Protein AF-A0A0J8UGW9-F1 (afdb_monomer)

Solvent-accessible surface area (backbone atoms only — not comparable to full-atom values): 5251 Å² total; per-residue (Å²): 135,85,74,72,82,63,75,34,42,33,82,87,66,50,74,66,52,80,70,39,51,32,29,36,31,60,36,85,86,55,100,54,85,58,55,89,61,74,48,56,32,33,28,34,60,47,59,94,32,68,86,39,71,68,53,32,49,52,36,50,76,71,63,44,65,67,77,29,55,22,35,42,37,65,95,79,40,77,42,82,42,59,87,31,47,28,42,84,100

Foldseek 3Di:
DDQDALFFAAPVGHTADFFFWKWWWFDPPDPDDTDPDIQIATWHFPCPQVPDVVSVVVCVVVSHNRRQIWGDSDPVGIGRRRPTHMHHD

Mean predicted aligned error: 6.36 Å

Structure (mmCIF, N/CA/C/O backbone):
data_AF-A0A0J8UGW9-F1
#
_entry.id   AF-A0A0J8UGW9-F1
#
loop_
_atom_site.group_PDB
_atom_site.id
_atom_site.type_symbol
_atom_site.label_atom_id
_atom_site.label_alt_id
_atom_site.label_comp_id
_atom_site.label_asym_id
_atom_site.label_entity_id
_atom_site.label_seq_id
_atom_site.pdbx_PDB_ins_code
_atom_site.Cartn_x
_atom_site.Cartn_y
_atom_site.Cartn_z
_atom_site.occupancy
_atom_site.B_iso_or_equiv
_atom_site.auth_seq_id
_atom_site.auth_comp_id
_atom_site.auth_asym_id
_atom_site.auth_atom_id
_atom_site.pdbx_PDB_model_num
ATOM 1 N N . MET A 1 1 ? -23.890 5.461 -5.194 1.00 52.19 1 MET A N 1
ATOM 2 C CA . MET A 1 1 ? -22.730 4.736 -5.740 1.00 52.19 1 MET A CA 1
ATOM 3 C C . MET A 1 1 ? -21.988 4.183 -4.539 1.00 52.19 1 MET A C 1
ATOM 5 O O . MET A 1 1 ? -21.597 4.969 -3.689 1.00 52.19 1 MET A O 1
ATOM 9 N N . THR A 1 2 ? -21.959 2.866 -4.368 1.00 56.44 2 THR A N 1
ATOM 10 C CA . THR A 1 2 ? -21.280 2.237 -3.226 1.00 56.44 2 THR A CA 1
ATOM 11 C C . THR A 1 2 ? -19.803 2.133 -3.581 1.00 56.44 2 THR A C 1
ATOM 13 O O . THR A 1 2 ? -19.476 1.505 -4.585 1.00 56.44 2 THR A O 1
ATOM 16 N N . ILE A 1 3 ? -18.926 2.789 -2.819 1.00 62.34 3 ILE A N 1
ATOM 17 C CA . ILE A 1 3 ? -17.482 2.580 -2.955 1.00 62.34 3 ILE A CA 1
ATOM 18 C C . ILE A 1 3 ? -17.182 1.214 -2.346 1.00 62.34 3 ILE A C 1
ATOM 20 O O . ILE A 1 3 ? -17.504 0.973 -1.183 1.00 62.34 3 ILE A O 1
ATOM 24 N N . HIS A 1 4 ? -16.616 0.316 -3.145 1.00 64.50 4 HIS A N 1
ATOM 25 C CA . HIS A 1 4 ? -16.059 -0.925 -2.628 1.00 64.50 4 HIS A CA 1
ATOM 26 C C . HIS A 1 4 ? -14.625 -0.649 -2.178 1.00 64.50 4 HIS A C 1
ATOM 28 O O . HIS A 1 4 ? -13.877 -0.070 -2.972 1.00 64.50 4 HIS A O 1
ATOM 34 N N . PRO A 1 5 ? -14.245 -1.039 -0.949 1.00 68.81 5 PRO A N 1
ATOM 35 C CA . PRO A 1 5 ? -12.880 -0.867 -0.488 1.00 68.81 5 PRO A CA 1
ATOM 36 C C . PRO A 1 5 ? -11.931 -1.631 -1.415 1.00 68.81 5 PRO A C 1
ATOM 38 O O . PRO A 1 5 ? -12.161 -2.800 -1.745 1.00 68.81 5 PRO A O 1
ATOM 41 N N . ARG A 1 6 ? -10.885 -0.953 -1.873 1.00 79.69 6 ARG A N 1
ATOM 42 C CA . ARG A 1 6 ? -9.829 -1.512 -2.709 1.00 79.69 6 ARG A CA 1
ATOM 43 C C . ARG A 1 6 ? -8.801 -2.157 -1.792 1.00 79.69 6 ARG A C 1
ATOM 45 O O . ARG A 1 6 ? -7.869 -1.515 -1.320 1.00 79.69 6 ARG A O 1
ATOM 52 N N . ILE A 1 7 ? -9.000 -3.443 -1.531 1.00 84.19 7 ILE A N 1
ATOM 53 C CA . ILE A 1 7 ? -8.142 -4.214 -0.633 1.00 84.19 7 ILE A CA 1
ATOM 54 C C . ILE A 1 7 ? -6.927 -4.722 -1.414 1.00 84.19 7 ILE A C 1
ATOM 56 O O . ILE A 1 7 ? -7.066 -5.419 -2.423 1.00 84.19 7 ILE A O 1
ATOM 60 N N . ALA A 1 8 ? -5.732 -4.354 -0.955 1.00 88.94 8 ALA A N 1
ATOM 61 C CA . ALA A 1 8 ? -4.490 -4.944 -1.430 1.00 88.94 8 ALA A CA 1
ATOM 62 C C . ALA A 1 8 ? -4.270 -6.298 -0.748 1.00 88.94 8 ALA A C 1
ATOM 64 O O . ALA A 1 8 ? -4.519 -6.449 0.448 1.00 88.94 8 ALA A O 1
ATOM 65 N N . THR A 1 9 ? -3.799 -7.276 -1.515 1.00 93.88 9 THR A N 1
ATOM 66 C CA . THR A 1 9 ? -3.524 -8.629 -1.024 1.00 93.88 9 THR A CA 1
ATOM 67 C C . THR A 1 9 ? -2.092 -9.022 -1.338 1.00 93.88 9 THR A C 1
ATOM 69 O O . THR A 1 9 ? -1.523 -8.615 -2.355 1.00 93.88 9 THR A O 1
ATOM 72 N N . TYR A 1 10 ? -1.515 -9.813 -0.445 1.00 94.06 10 TYR A N 1
ATOM 73 C CA . TYR A 1 10 ? -0.275 -10.529 -0.683 1.00 94.06 10 TYR A CA 1
ATOM 74 C C . TYR A 1 10 ? -0.463 -11.599 -1.765 1.00 94.06 10 TYR A C 1
ATOM 76 O O . TYR A 1 10 ? -1.580 -12.003 -2.092 1.00 94.06 10 TYR A O 1
ATOM 84 N N . THR A 1 11 ? 0.642 -12.109 -2.310 1.00 92.00 11 THR A N 1
ATOM 85 C CA . THR A 1 11 ? 0.620 -13.197 -3.304 1.00 92.00 11 THR A CA 1
ATOM 86 C C . THR A 1 11 ? 0.024 -14.511 -2.791 1.00 92.00 11 THR A C 1
ATOM 88 O O . THR A 1 11 ? -0.375 -15.342 -3.607 1.00 92.00 11 THR A O 1
ATOM 91 N N . ASP A 1 12 ? -0.065 -14.704 -1.475 1.00 90.88 12 ASP A N 1
ATOM 92 C CA . ASP A 1 12 ? -0.744 -15.840 -0.837 1.00 90.88 12 ASP A CA 1
ATOM 93 C C . ASP A 1 12 ? -2.248 -15.604 -0.593 1.00 90.88 12 ASP A C 1
ATOM 95 O O . ASP A 1 12 ? -2.958 -16.536 -0.216 1.00 90.88 12 ASP A O 1
ATOM 99 N N . GLY A 1 13 ? -2.746 -14.397 -0.883 1.00 89.75 13 GLY A N 1
ATOM 100 C CA . GLY A 1 13 ? -4.147 -14.008 -0.748 1.00 89.75 13 GLY A CA 1
ATOM 101 C C . GLY A 1 13 ? -4.504 -13.345 0.582 1.00 89.75 13 GLY A C 1
ATOM 102 O O . GLY A 1 13 ? -5.640 -12.891 0.716 1.00 89.75 13 GLY A O 1
ATOM 103 N N . ASP A 1 14 ? -3.569 -13.247 1.533 1.00 94.44 14 ASP A N 1
ATOM 104 C CA . ASP A 1 14 ? -3.806 -12.523 2.783 1.00 94.44 14 ASP A CA 1
ATOM 105 C C . ASP A 1 14 ? -3.957 -11.017 2.519 1.00 94.44 14 ASP A C 1
ATOM 107 O O . ASP A 1 14 ? -3.317 -10.451 1.630 1.00 94.44 14 ASP A O 1
ATOM 111 N N . GLU A 1 15 ? -4.794 -10.345 3.308 1.00 93.94 15 GLU A N 1
ATOM 112 C CA . GLU A 1 15 ? -4.954 -8.892 3.224 1.00 93.94 15 GLU A CA 1
ATOM 113 C C . GLU A 1 15 ? -3.704 -8.179 3.753 1.00 93.94 15 GLU A C 1
ATOM 115 O O . GLU A 1 15 ? -3.168 -8.523 4.809 1.00 93.94 15 GLU A O 1
ATOM 120 N N . VAL A 1 16 ? -3.251 -7.157 3.024 1.00 93.81 16 VAL A N 1
ATOM 121 C CA . VAL A 1 16 ? -2.221 -6.233 3.511 1.00 93.81 16 VAL A CA 1
ATOM 122 C C . VAL A 1 16 ? -2.849 -5.334 4.568 1.00 93.81 16 VAL A C 1
ATOM 124 O O . VAL A 1 16 ? -3.915 -4.759 4.333 1.00 93.81 16 VAL A O 1
ATOM 127 N N . ILE A 1 17 ? -2.180 -5.167 5.709 1.00 93.75 17 ILE A N 1
ATOM 128 C CA . ILE A 1 17 ? -2.644 -4.277 6.777 1.00 93.75 17 ILE A CA 1
ATOM 129 C C . ILE A 1 17 ? -1.728 -3.061 6.935 1.00 93.75 17 ILE A C 1
ATOM 131 O O . ILE A 1 17 ? -0.551 -3.070 6.579 1.00 93.75 17 ILE A O 1
ATOM 135 N N . GLU A 1 18 ? -2.289 -1.974 7.466 1.00 93.69 18 GLU A N 1
ATOM 136 C CA . GLU A 1 18 ? -1.533 -0.757 7.761 1.00 93.69 18 GLU A CA 1
ATOM 137 C C . GLU A 1 18 ? -0.376 -1.057 8.731 1.00 93.69 18 GLU A C 1
ATOM 139 O O . GLU A 1 18 ? -0.576 -1.660 9.785 1.00 93.69 18 GLU A O 1
ATOM 144 N N . GLY A 1 19 ? 0.828 -0.604 8.383 1.00 94.19 19 GLY A N 1
ATOM 145 C CA . GLY A 1 19 ? 2.058 -0.826 9.141 1.00 94.19 19 GLY A CA 1
ATOM 146 C C . GLY A 1 19 ? 2.894 -2.021 8.676 1.00 94.19 19 GLY A C 1
ATOM 147 O O . GLY A 1 19 ? 4.040 -2.147 9.114 1.00 94.19 19 GLY A O 1
ATOM 148 N N . ASP A 1 20 ? 2.379 -2.861 7.775 1.00 96.44 20 ASP A N 1
ATOM 149 C CA . ASP A 1 20 ? 3.146 -3.976 7.223 1.00 96.44 20 ASP A CA 1
ATOM 150 C C . ASP A 1 20 ? 4.358 -3.491 6.426 1.00 96.44 20 ASP A C 1
ATOM 152 O O . ASP A 1 20 ? 4.273 -2.551 5.632 1.00 96.44 20 ASP A O 1
ATOM 156 N N . ARG A 1 21 ? 5.492 -4.179 6.592 1.00 96.69 21 ARG A N 1
ATOM 157 C CA . ARG A 1 21 ? 6.624 -4.040 5.674 1.00 96.69 21 ARG A CA 1
ATOM 158 C C . ARG A 1 21 ? 6.399 -4.930 4.469 1.00 96.69 21 ARG A C 1
ATOM 160 O O . ARG A 1 21 ? 6.306 -6.152 4.599 1.00 96.69 21 ARG A O 1
ATOM 167 N N . ILE A 1 22 ? 6.339 -4.308 3.303 1.00 95.94 22 ILE A N 1
ATOM 168 C CA . ILE A 1 22 ? 6.043 -5.000 2.058 1.00 95.94 22 ILE A CA 1
ATOM 169 C C . ILE A 1 22 ? 7.059 -4.619 0.992 1.00 95.94 22 ILE A C 1
ATOM 171 O O . ILE A 1 22 ? 7.629 -3.524 0.997 1.00 95.94 22 ILE A O 1
ATOM 175 N N . ARG A 1 23 ? 7.23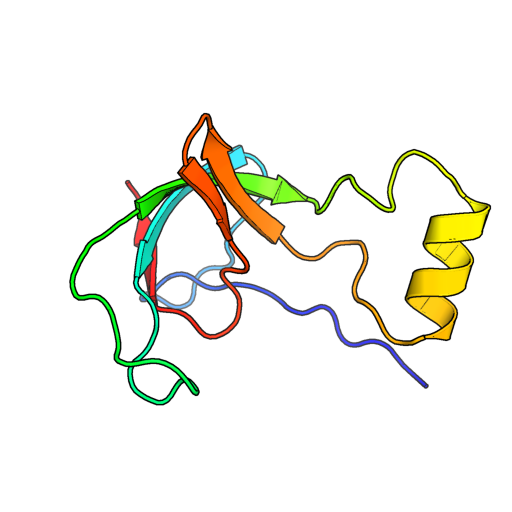1 -5.523 0.036 1.00 93.88 23 ARG A N 1
ATOM 176 C CA . ARG A 1 23 ? 7.829 -5.222 -1.255 1.00 93.88 23 ARG A CA 1
ATOM 177 C C . ARG A 1 23 ? 6.761 -5.332 -2.325 1.00 93.88 23 ARG A C 1
ATOM 179 O O . ARG A 1 23 ? 5.968 -6.273 -2.327 1.00 93.88 23 ARG A O 1
ATOM 186 N N . TYR A 1 24 ? 6.736 -4.367 -3.230 1.00 90.94 24 TYR A N 1
ATOM 187 C CA . TYR A 1 24 ? 5.799 -4.341 -4.342 1.00 90.94 24 TYR A CA 1
ATOM 188 C C . TYR A 1 24 ? 6.544 -4.368 -5.675 1.00 90.94 24 TYR A C 1
ATOM 190 O O . TYR A 1 24 ? 7.648 -3.835 -5.813 1.00 90.94 24 TYR A O 1
ATOM 198 N N . ARG A 1 25 ? 5.904 -4.984 -6.666 1.00 89.31 25 ARG A N 1
ATOM 199 C CA . ARG A 1 25 ? 6.297 -4.932 -8.070 1.00 89.31 25 ARG A CA 1
ATOM 200 C C . ARG A 1 25 ? 5.062 -4.715 -8.928 1.00 89.31 25 ARG A C 1
ATOM 202 O O . ARG A 1 25 ? 4.031 -5.363 -8.730 1.00 89.31 25 ARG A O 1
ATOM 209 N N . GLN A 1 26 ? 5.179 -3.842 -9.923 1.00 85.69 26 GLN A N 1
ATOM 210 C CA . GLN A 1 26 ? 4.097 -3.580 -10.864 1.00 85.69 26 GLN A CA 1
ATOM 211 C C . GLN A 1 26 ? 3.671 -4.877 -11.569 1.00 85.69 26 GLN A C 1
ATOM 213 O O . GLN A 1 26 ? 4.501 -5.615 -12.106 1.00 85.69 26 GLN A O 1
ATOM 218 N N . ALA A 1 27 ? 2.369 -5.170 -11.561 1.00 78.81 27 ALA A N 1
ATOM 219 C CA . ALA A 1 27 ? 1.853 -6.342 -12.258 1.00 78.81 27 ALA A CA 1
ATOM 220 C C . ALA A 1 27 ? 2.025 -6.194 -13.785 1.00 78.81 27 ALA A C 1
ATOM 222 O O . ALA A 1 27 ? 1.828 -5.099 -14.329 1.00 78.81 27 ALA A O 1
ATOM 223 N N . PRO A 1 28 ? 2.352 -7.284 -14.503 1.00 66.38 28 PRO A N 1
ATOM 224 C CA . PRO A 1 28 ? 2.340 -7.278 -15.960 1.00 66.38 28 PRO A CA 1
ATOM 225 C C . PRO A 1 28 ? 0.920 -6.984 -16.472 1.00 66.38 28 PRO A C 1
ATOM 227 O O . PRO A 1 28 ? -0.038 -7.627 -16.051 1.00 66.38 28 PRO A O 1
ATOM 230 N N . GLY A 1 29 ? 0.787 -6.004 -17.375 1.00 63.06 29 GLY A N 1
ATOM 231 C CA . GLY A 1 29 ? -0.503 -5.579 -17.946 1.00 63.06 29 GLY A CA 1
ATOM 232 C C . GLY A 1 29 ? -0.928 -4.137 -17.633 1.00 63.06 29 GLY A C 1
ATOM 233 O O . GLY A 1 29 ? -2.002 -3.720 -18.061 1.00 63.06 29 GLY A O 1
ATOM 234 N N . GLY A 1 30 ? -0.105 -3.362 -16.918 1.00 60.59 30 GLY A N 1
ATOM 235 C CA . GLY A 1 30 ? -0.301 -1.917 -16.760 1.00 60.59 30 GLY A CA 1
ATOM 236 C C . GLY A 1 30 ? -0.035 -1.113 -18.045 1.00 60.59 30 GLY A C 1
ATOM 237 O O . GLY A 1 30 ? 0.561 -1.607 -18.997 1.00 60.59 30 GLY A O 1
ATOM 238 N N . LEU A 1 31 ? -0.442 0.164 -18.055 1.00 59.22 31 LEU A N 1
ATOM 239 C CA . LEU A 1 31 ? -0.181 1.115 -19.156 1.00 59.22 31 LEU A CA 1
ATOM 240 C C . LEU A 1 31 ? 1.312 1.459 -19.339 1.00 59.22 31 LEU A C 1
ATOM 242 O O . LEU A 1 31 ? 1.678 2.088 -20.329 1.00 59.22 31 LEU A O 1
ATOM 246 N N . MET A 1 32 ? 2.166 1.072 -18.388 1.00 59.22 32 MET A N 1
ATOM 247 C CA . MET A 1 32 ? 3.617 1.241 -18.450 1.00 59.22 32 MET A CA 1
ATOM 248 C C . MET A 1 32 ? 4.302 -0.121 -18.541 1.00 59.22 32 MET A C 1
ATOM 250 O O . MET A 1 32 ? 3.777 -1.120 -18.046 1.00 59.22 32 MET A O 1
ATOM 254 N N . ALA A 1 33 ? 5.482 -0.151 -19.167 1.00 58.88 33 ALA A N 1
ATOM 255 C CA . ALA A 1 33 ? 6.315 -1.345 -19.186 1.00 58.88 33 ALA A CA 1
ATOM 256 C C . ALA A 1 33 ? 6.598 -1.778 -17.735 1.00 58.88 33 ALA A C 1
ATOM 258 O O . ALA A 1 33 ? 7.038 -0.940 -16.946 1.00 58.88 33 ALA A O 1
ATOM 259 N N . PRO A 1 34 ? 6.325 -3.041 -17.364 1.00 60.62 34 PRO A N 1
ATOM 260 C CA . PRO A 1 34 ? 6.509 -3.488 -15.993 1.00 60.62 34 PRO A CA 1
ATOM 261 C C . PRO A 1 34 ? 7.987 -3.372 -15.623 1.00 60.62 34 PRO A C 1
ATOM 263 O O . PRO A 1 34 ? 8.841 -3.999 -16.254 1.00 60.62 34 PRO A O 1
ATOM 266 N N . SER A 1 35 ? 8.290 -2.569 -14.602 1.00 67.62 35 SER A N 1
ATOM 267 C CA . SER A 1 35 ? 9.607 -2.631 -13.978 1.00 67.62 35 SER A CA 1
ATOM 268 C C . SER A 1 35 ? 9.764 -3.993 -13.301 1.00 67.62 35 SER A C 1
ATOM 270 O O . SER A 1 35 ? 8.844 -4.491 -12.650 1.00 67.62 35 SER A O 1
ATOM 272 N N . SER A 1 36 ? 10.929 -4.615 -13.482 1.00 69.31 36 SER A N 1
ATOM 273 C CA . SER A 1 36 ? 11.280 -5.842 -12.756 1.00 69.31 36 SER A CA 1
ATOM 274 C C . SER A 1 36 ? 11.761 -5.552 -11.335 1.00 69.31 36 SER A C 1
ATOM 276 O O . SER A 1 36 ? 11.918 -6.490 -10.552 1.00 69.31 36 SER A O 1
ATOM 278 N N . ASP A 1 37 ? 11.981 -4.277 -11.016 1.00 85.25 37 ASP A N 1
ATOM 279 C CA . ASP A 1 37 ? 12.537 -3.852 -9.745 1.00 85.25 37 ASP A CA 1
ATOM 280 C C . ASP A 1 37 ? 11.472 -3.896 -8.655 1.00 85.25 37 ASP A C 1
ATOM 282 O O . ASP A 1 37 ? 10.336 -3.442 -8.826 1.00 85.25 37 ASP A O 1
ATOM 286 N N . TRP A 1 38 ? 11.866 -4.464 -7.524 1.00 89.25 38 TRP A N 1
ATOM 287 C CA . TRP A 1 38 ? 11.084 -4.409 -6.304 1.00 89.25 38 TRP A CA 1
ATOM 288 C C . TRP A 1 38 ? 11.297 -3.061 -5.631 1.00 89.25 38 TRP A C 1
ATOM 290 O O . TRP A 1 38 ? 12.425 -2.579 -5.530 1.00 89.25 38 TRP A O 1
ATOM 300 N N . VAL A 1 39 ? 10.209 -2.486 -5.134 1.00 91.19 39 VAL A N 1
ATOM 301 C CA . VAL A 1 39 ? 10.251 -1.323 -4.251 1.00 91.19 39 VAL A CA 1
ATOM 302 C C . VAL A 1 39 ? 9.772 -1.769 -2.880 1.00 91.19 39 VAL A C 1
ATOM 304 O O . VAL A 1 39 ? 8.716 -2.390 -2.763 1.00 91.19 39 VAL A O 1
ATOM 307 N N . GLU A 1 40 ? 10.556 -1.472 -1.852 1.00 94.75 40 GLU A N 1
ATOM 308 C CA . GLU A 1 40 ? 10.265 -1.831 -0.464 1.00 94.75 40 GLU A CA 1
ATOM 309 C C . GLU A 1 40 ? 9.801 -0.612 0.329 1.00 94.75 40 GLU A C 1
ATOM 311 O O . GLU A 1 40 ? 10.168 0.525 0.026 1.00 94.75 40 GLU A O 1
ATOM 316 N N . GLY A 1 41 ? 8.999 -0.848 1.360 1.00 95.31 41 GLY A N 1
ATOM 317 C CA . GLY A 1 41 ? 8.457 0.218 2.189 1.00 95.31 41 GLY A CA 1
ATOM 318 C C . GLY A 1 41 ? 7.440 -0.284 3.203 1.00 95.31 41 GLY A C 1
ATOM 319 O O . GLY A 1 41 ? 7.388 -1.473 3.526 1.00 95.31 41 GLY A O 1
ATOM 320 N N . VAL A 1 42 ? 6.634 0.644 3.715 1.00 96.25 42 VAL A N 1
ATOM 321 C CA . VAL A 1 42 ? 5.587 0.365 4.706 1.00 96.25 42 VAL A CA 1
ATOM 322 C C . VAL A 1 42 ? 4.213 0.643 4.106 1.00 96.25 42 VAL A C 1
ATOM 324 O O . VAL A 1 42 ? 4.017 1.671 3.462 1.00 96.25 42 VAL A O 1
ATOM 327 N 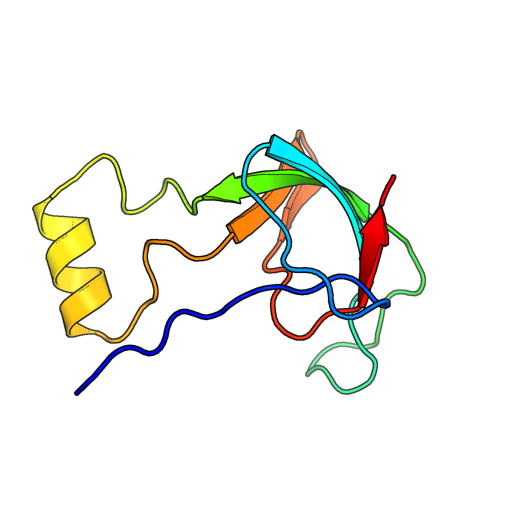N . ALA A 1 43 ? 3.254 -0.252 4.326 1.00 94.62 43 ALA A N 1
ATOM 328 C CA . ALA A 1 43 ? 1.864 -0.026 3.957 1.00 94.62 43 ALA A CA 1
ATOM 329 C C . ALA A 1 43 ? 1.253 1.071 4.843 1.00 94.62 43 ALA A C 1
ATOM 331 O O . ALA A 1 43 ? 1.168 0.924 6.063 1.00 94.62 43 ALA A O 1
ATOM 332 N N . VAL A 1 44 ? 0.807 2.172 4.243 1.00 91.94 44 VAL A N 1
ATOM 333 C CA . VAL A 1 44 ? 0.169 3.295 4.946 1.00 91.94 44 VAL A CA 1
ATOM 334 C C . VAL A 1 44 ? -1.116 3.693 4.239 1.00 91.94 44 VAL A C 1
ATOM 336 O O . VAL A 1 44 ? -1.250 3.508 3.031 1.00 91.94 44 VAL A O 1
ATOM 339 N N . LYS A 1 45 ? -2.066 4.286 4.962 1.00 88.44 45 LYS A N 1
ATOM 340 C CA . LYS A 1 45 ? -3.240 4.893 4.322 1.00 88.44 45 LYS A CA 1
ATOM 341 C C . LYS A 1 45 ? -2.845 6.113 3.504 1.00 88.44 45 LYS A C 1
ATOM 343 O O . LYS A 1 45 ? -1.935 6.862 3.870 1.00 88.44 45 LYS A O 1
ATOM 348 N N . MET A 1 46 ? -3.581 6.362 2.428 1.00 79.44 46 MET A N 1
ATOM 349 C CA . MET A 1 46 ? -3.429 7.571 1.626 1.00 79.44 46 MET A CA 1
ATOM 350 C C . MET A 1 46 ? -3.804 8.826 2.444 1.00 79.44 46 MET A C 1
ATOM 352 O O . MET A 1 46 ? -4.958 9.243 2.516 1.00 79.44 46 MET A O 1
ATOM 356 N N . GLN A 1 47 ? -2.803 9.446 3.081 1.00 68.56 47 GLN A N 1
ATOM 357 C CA . GLN A 1 47 ? -2.993 10.564 4.020 1.00 68.56 47 GLN A CA 1
ATOM 358 C C . GLN A 1 47 ? -3.581 11.838 3.390 1.00 68.56 47 GLN A C 1
ATOM 360 O O . GLN A 1 47 ? -4.137 12.661 4.113 1.00 68.56 47 GLN A O 1
ATOM 365 N N . GLU A 1 48 ? -3.524 12.003 2.063 1.00 67.38 48 GLU A N 1
ATOM 366 C CA . GLU A 1 48 ? -3.963 13.229 1.368 1.00 67.38 48 GLU A CA 1
ATOM 367 C C . GLU A 1 48 ? -5.440 13.600 1.607 1.00 67.38 48 GLU A C 1
ATOM 369 O O . GLU A 1 48 ? -5.836 14.751 1.393 1.00 67.38 48 GLU A O 1
ATOM 374 N N . PHE A 1 49 ? -6.248 12.652 2.091 1.00 62.62 49 PHE A N 1
ATOM 375 C CA . PHE A 1 49 ? -7.661 12.851 2.412 1.00 62.62 49 PHE A CA 1
ATOM 376 C C . PHE A 1 49 ? -7.991 12.735 3.904 1.00 62.62 49 PHE A C 1
ATOM 378 O O . PHE A 1 49 ? -9.145 12.943 4.270 1.00 62.62 49 PHE A O 1
ATOM 385 N N . VAL A 1 50 ? -7.035 12.384 4.767 1.00 63.72 50 VAL A N 1
ATOM 386 C CA . VAL A 1 50 ? -7.313 12.093 6.186 1.00 63.72 50 VAL A CA 1
ATOM 387 C C . VAL A 1 50 ? -7.444 13.379 7.007 1.00 63.72 50 VAL A C 1
ATOM 389 O O . VAL A 1 50 ? -8.335 13.475 7.850 1.00 63.72 50 VAL A O 1
ATOM 392 N N . ASP A 1 51 ? -6.629 14.392 6.708 1.00 70.44 51 ASP A N 1
ATOM 393 C CA . ASP A 1 51 ? -6.498 15.583 7.561 1.00 70.44 51 ASP A CA 1
ATOM 394 C C . ASP A 1 51 ? -7.556 16.677 7.302 1.00 70.44 51 ASP A C 1
ATOM 396 O O . ASP A 1 51 ? -7.714 17.595 8.106 1.00 70.44 51 ASP A O 1
ATOM 400 N N . ASP A 1 52 ? -8.314 16.589 6.203 1.00 80.06 52 ASP A N 1
ATOM 401 C CA . ASP A 1 52 ? -9.364 17.552 5.845 1.00 80.06 52 ASP A CA 1
ATOM 402 C C . ASP A 1 52 ? -10.703 16.825 5.598 1.00 80.06 52 ASP A C 1
ATOM 404 O O . ASP A 1 52 ? -10.894 16.199 4.547 1.00 80.06 52 ASP A O 1
ATOM 408 N N . PRO A 1 53 ? -11.677 16.938 6.525 1.00 81.44 53 PRO A N 1
ATOM 409 C CA . PRO A 1 53 ? -12.985 16.298 6.397 1.00 81.44 53 PRO A CA 1
ATOM 410 C C . PRO A 1 53 ? -13.754 16.682 5.125 1.00 81.44 53 PRO A C 1
ATOM 412 O O . PRO A 1 53 ? -14.515 15.866 4.598 1.00 81.44 53 PRO A O 1
ATOM 415 N N . GLN A 1 54 ? -13.570 17.903 4.606 1.00 85.00 54 GLN A N 1
ATOM 416 C CA . GLN A 1 54 ? -14.211 18.328 3.360 1.00 85.00 54 GLN A CA 1
ATOM 417 C C . GLN A 1 54 ? -13.553 17.674 2.148 1.00 85.00 54 GLN A C 1
ATOM 419 O O . GLN A 1 54 ? -14.262 17.247 1.234 1.00 85.00 54 GLN A O 1
ATOM 424 N N . ARG A 1 55 ? -12.219 17.546 2.135 1.00 80.44 55 ARG A N 1
ATOM 425 C CA . ARG A 1 55 ? -11.513 16.786 1.091 1.00 80.44 55 ARG A CA 1
ATOM 426 C C . ARG A 1 55 ? -11.871 15.310 1.139 1.00 80.44 55 ARG A C 1
ATOM 428 O O . ARG A 1 55 ? -12.175 14.759 0.085 1.00 80.44 55 ARG A O 1
ATOM 435 N N . ARG A 1 56 ? -11.938 14.702 2.330 1.00 81.25 56 ARG A N 1
ATOM 436 C CA . ARG A 1 56 ? -12.389 13.312 2.502 1.00 81.25 56 ARG A CA 1
ATOM 437 C C . ARG A 1 56 ? -13.774 13.106 1.910 1.00 81.25 56 ARG A C 1
ATOM 439 O O . ARG A 1 56 ? -13.988 12.179 1.135 1.00 81.25 56 ARG A O 1
ATOM 446 N N . ARG A 1 57 ? -14.717 13.998 2.235 1.00 82.25 57 ARG A N 1
ATOM 447 C CA . ARG A 1 57 ? -16.084 13.913 1.715 1.00 82.25 57 ARG A CA 1
ATOM 448 C C . ARG A 1 57 ? -16.125 14.064 0.198 1.00 82.25 57 ARG A C 1
ATOM 450 O O . ARG A 1 57 ? -16.772 13.258 -0.453 1.00 82.25 57 ARG A O 1
ATOM 457 N N . ARG A 1 58 ? -15.394 15.030 -0.367 1.00 83.69 58 ARG A N 1
ATOM 458 C CA 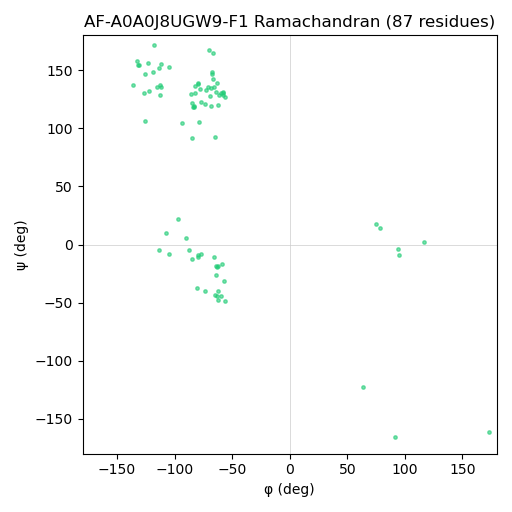. ARG A 1 58 ? -15.300 15.204 -1.825 1.00 83.69 58 ARG A CA 1
ATOM 459 C C . ARG A 1 58 ? -14.671 13.995 -2.512 1.00 83.69 58 ARG A C 1
ATOM 461 O O . ARG A 1 58 ? -15.134 13.621 -3.580 1.00 83.69 58 ARG A O 1
ATOM 468 N N . ALA A 1 59 ? -13.638 13.392 -1.934 1.00 80.44 59 ALA A N 1
ATOM 469 C CA . ALA A 1 59 ? -13.004 12.197 -2.481 1.00 80.44 59 ALA A CA 1
ATOM 470 C C . ALA A 1 59 ? -13.996 11.022 -2.522 1.00 80.44 59 ALA A C 1
ATOM 472 O O . ALA A 1 59 ? -14.205 10.438 -3.584 1.00 80.44 59 ALA A O 1
ATOM 473 N N . LEU A 1 60 ? -14.704 10.780 -1.414 1.00 82.44 60 LEU A N 1
ATOM 474 C CA . LEU A 1 60 ? -15.778 9.787 -1.342 1.00 82.44 60 LEU A CA 1
ATOM 475 C C . LEU A 1 60 ? -16.918 10.078 -2.336 1.00 82.44 60 LEU A C 1
ATOM 477 O O . LEU A 1 60 ? -17.377 9.180 -3.034 1.00 82.44 60 LEU A O 1
ATOM 481 N N . ASP A 1 61 ? -17.359 11.331 -2.458 1.00 8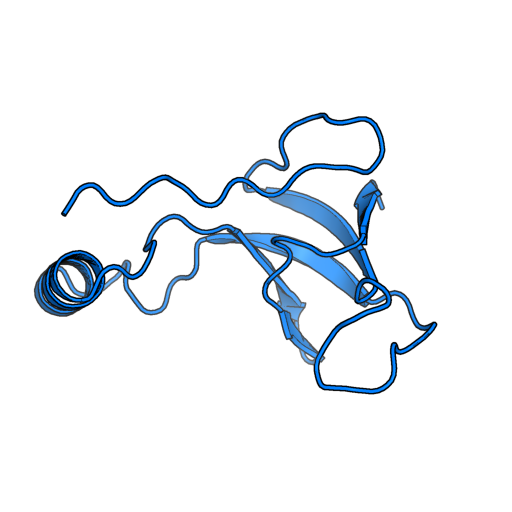5.06 61 ASP A N 1
ATOM 482 C CA . ASP A 1 61 ? -18.410 11.710 -3.414 1.00 85.06 61 ASP A CA 1
ATOM 483 C C . ASP A 1 61 ? -17.962 11.494 -4.878 1.00 85.06 61 ASP A C 1
ATOM 485 O O . ASP A 1 61 ? -18.795 11.232 -5.746 1.00 85.06 61 ASP A O 1
ATOM 489 N N . ASN A 1 62 ? -16.651 11.538 -5.149 1.00 81.62 62 ASN A N 1
ATOM 490 C CA . ASN A 1 62 ? -16.047 11.234 -6.452 1.00 81.62 62 ASN A CA 1
ATOM 491 C C . ASN A 1 62 ? -15.672 9.750 -6.636 1.00 81.62 62 ASN A C 1
ATOM 493 O O . ASN A 1 62 ? -15.071 9.397 -7.650 1.00 81.62 62 ASN A O 1
ATOM 497 N N . GLY A 1 63 ? -16.019 8.870 -5.692 1.00 77.69 63 GLY A N 1
ATOM 498 C CA . GLY A 1 63 ? -15.739 7.436 -5.805 1.00 77.69 63 GLY A CA 1
ATOM 499 C C . GLY A 1 63 ? -14.294 7.035 -5.489 1.00 77.69 63 GLY A C 1
ATOM 500 O O . GLY A 1 63 ? -13.892 5.928 -5.839 1.00 77.69 63 GLY A O 1
ATOM 501 N N . ILE A 1 64 ? -13.512 7.920 -4.869 1.00 80.56 64 ILE A N 1
ATOM 502 C CA . ILE A 1 64 ? -12.136 7.644 -4.445 1.00 80.56 64 ILE A CA 1
ATOM 503 C C . ILE A 1 64 ? -12.177 6.904 -3.109 1.00 80.56 64 ILE A C 1
ATOM 505 O O . ILE A 1 64 ? -12.850 7.341 -2.171 1.00 80.56 64 ILE A O 1
ATOM 509 N N . ASP A 1 65 ? -11.439 5.800 -3.025 1.00 82.44 65 ASP A N 1
ATOM 510 C CA . ASP A 1 65 ? -11.249 5.082 -1.773 1.0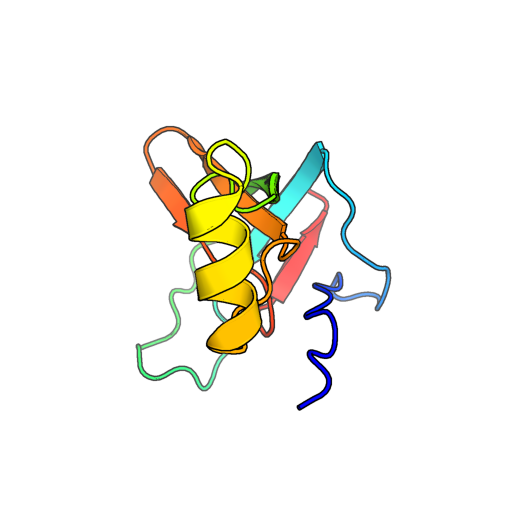0 82.44 65 ASP A CA 1
ATOM 511 C C . ASP A 1 65 ? -10.200 5.794 -0.910 1.00 82.44 65 ASP A C 1
ATOM 513 O O . ASP A 1 65 ? -9.005 5.787 -1.189 1.00 82.44 65 ASP A O 1
ATOM 517 N N . VAL A 1 66 ? -10.680 6.463 0.132 1.00 79.56 66 VAL A N 1
ATOM 518 C CA . VAL A 1 66 ? -9.868 7.251 1.070 1.00 79.56 66 VAL A CA 1
ATOM 519 C C . VAL A 1 66 ? -9.156 6.393 2.114 1.00 79.56 66 VAL A C 1
ATOM 521 O O . VAL A 1 66 ? -8.325 6.918 2.853 1.00 79.56 66 VAL A O 1
ATOM 524 N N . ASP A 1 67 ? -9.503 5.110 2.201 1.00 82.19 67 ASP A N 1
ATOM 525 C CA . ASP A 1 67 ? -8.890 4.155 3.120 1.00 82.19 67 ASP A CA 1
ATOM 526 C C . ASP A 1 67 ? -7.982 3.157 2.367 1.00 82.19 67 ASP A C 1
ATOM 528 O O . ASP A 1 67 ? -7.480 2.210 2.974 1.00 82.19 67 ASP A O 1
ATOM 532 N N . GLU A 1 68 ? -7.718 3.400 1.072 1.00 86.75 68 GLU A N 1
ATOM 533 C CA . GLU A 1 68 ? -6.759 2.635 0.268 1.00 86.75 68 GLU A CA 1
ATOM 534 C C . GLU A 1 68 ? -5.361 2.682 0.907 1.00 86.75 68 GLU A C 1
ATOM 536 O O . GLU A 1 68 ? -4.839 3.748 1.269 1.00 86.75 68 GLU A O 1
ATOM 541 N N . LEU A 1 69 ? -4.750 1.502 1.028 1.00 90.62 69 LEU A N 1
ATOM 542 C CA . LEU A 1 69 ? -3.358 1.368 1.432 1.00 90.62 69 LEU A CA 1
ATOM 543 C C . LEU A 1 69 ? -2.437 1.570 0.230 1.00 90.62 69 LEU A C 1
ATOM 545 O O . LEU A 1 69 ? -2.655 1.022 -0.851 1.00 90.62 69 LEU A O 1
ATOM 549 N N . VAL A 1 70 ? -1.372 2.327 0.459 1.00 92.06 70 VAL A N 1
ATOM 550 C CA . VAL A 1 70 ? -0.280 2.580 -0.480 1.00 92.06 70 VAL A CA 1
ATOM 551 C C . VAL A 1 70 ? 1.041 2.156 0.154 1.00 92.06 70 VAL A C 1
ATOM 553 O O . VAL A 1 70 ? 1.175 2.125 1.377 1.00 92.06 70 VAL A O 1
ATOM 556 N N . LEU A 1 71 ? 2.038 1.853 -0.672 1.00 93.31 71 LEU A N 1
ATOM 557 C CA . LEU A 1 71 ? 3.413 1.699 -0.213 1.00 93.31 71 LEU A CA 1
ATOM 558 C C . LEU A 1 71 ? 4.020 3.079 0.028 1.00 93.31 71 LEU A C 1
ATOM 560 O O . LEU A 1 71 ? 4.106 3.861 -0.917 1.00 93.31 71 LEU A O 1
ATOM 564 N N . ASP A 1 72 ? 4.495 3.355 1.239 1.00 94.25 72 ASP A N 1
ATOM 565 C CA . ASP A 1 72 ? 5.410 4.462 1.521 1.00 94.25 72 ASP A CA 1
ATOM 566 C C . ASP A 1 72 ? 6.856 3.956 1.463 1.00 94.25 72 ASP A C 1
ATOM 568 O O . ASP A 1 72 ? 7.317 3.243 2.359 1.00 94.25 72 ASP A O 1
ATOM 572 N N . ALA A 1 73 ? 7.551 4.295 0.376 1.00 92.25 73 ALA A N 1
ATOM 573 C CA . ALA A 1 73 ? 8.945 3.929 0.130 1.00 92.25 73 ALA A CA 1
ATOM 574 C C . ALA A 1 73 ? 9.921 5.060 0.527 1.00 92.25 73 ALA A C 1
ATOM 576 O O . ALA A 1 73 ? 11.042 5.138 0.012 1.00 92.25 73 ALA A O 1
ATOM 577 N N . GLY A 1 74 ? 9.489 5.973 1.408 1.00 89.31 74 GLY A N 1
ATOM 578 C CA . GLY A 1 74 ? 10.281 7.115 1.857 1.00 89.31 74 GLY A CA 1
ATOM 579 C C . GLY A 1 74 ? 10.596 8.071 0.707 1.00 89.31 74 GLY A C 1
ATOM 580 O O . GLY A 1 74 ? 9.696 8.546 0.016 1.00 89.31 74 GLY A O 1
ATOM 581 N N . ASP A 1 75 ? 11.883 8.322 0.464 1.00 87.00 75 ASP A N 1
ATOM 582 C CA . ASP A 1 75 ? 12.348 9.250 -0.580 1.00 87.00 75 ASP A CA 1
ATOM 583 C C . ASP A 1 75 ? 11.965 8.812 -2.003 1.00 87.00 75 ASP A C 1
ATOM 585 O O . ASP A 1 75 ? 11.924 9.634 -2.919 1.00 87.00 75 ASP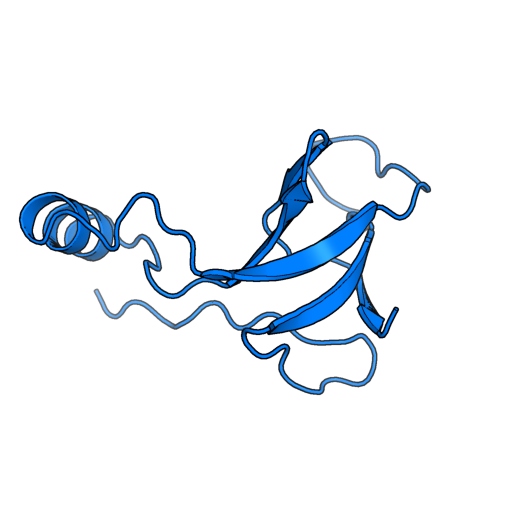 A O 1
ATOM 589 N N . SER A 1 76 ? 11.648 7.527 -2.197 1.00 84.31 76 SER A N 1
ATOM 590 C CA . SER A 1 76 ? 11.180 7.009 -3.488 1.00 84.31 76 SER A CA 1
ATOM 591 C C . SER A 1 76 ? 9.713 7.352 -3.767 1.00 84.31 76 SER A C 1
ATOM 593 O O . SER A 1 76 ? 9.242 7.124 -4.879 1.00 84.31 76 SER A O 1
ATOM 595 N N . GLY A 1 77 ? 8.986 7.900 -2.792 1.00 88.19 77 GLY A N 1
ATOM 596 C CA . GLY A 1 77 ? 7.591 8.304 -2.926 1.00 88.19 77 GLY A CA 1
ATOM 597 C C . GLY A 1 77 ? 6.589 7.221 -2.532 1.00 88.19 77 GLY A C 1
ATOM 598 O O . GLY A 1 77 ? 6.921 6.230 -1.878 1.00 88.19 77 GLY A O 1
ATOM 599 N N . ARG A 1 78 ? 5.328 7.449 -2.919 1.00 89.62 78 ARG A N 1
ATOM 600 C CA . ARG A 1 78 ? 4.190 6.587 -2.582 1.00 89.62 78 ARG A CA 1
ATOM 601 C C . ARG A 1 78 ? 3.623 5.896 -3.815 1.00 89.62 78 ARG A C 1
ATOM 603 O O . ARG A 1 78 ? 3.446 6.536 -4.850 1.00 89.62 78 ARG A O 1
ATOM 610 N N . TYR A 1 79 ? 3.301 4.612 -3.684 1.00 88.75 79 TYR A N 1
ATOM 611 C CA . TYR A 1 79 ? 2.838 3.770 -4.790 1.00 88.75 79 TYR A CA 1
ATOM 612 C C . TYR A 1 79 ? 1.519 3.085 -4.432 1.00 88.75 79 TYR A C 1
ATOM 614 O O . TYR A 1 79 ? 1.418 2.468 -3.373 1.00 88.75 79 TYR A O 1
ATOM 622 N N . SER A 1 80 ? 0.514 3.153 -5.314 1.00 88.56 80 SER A N 1
AT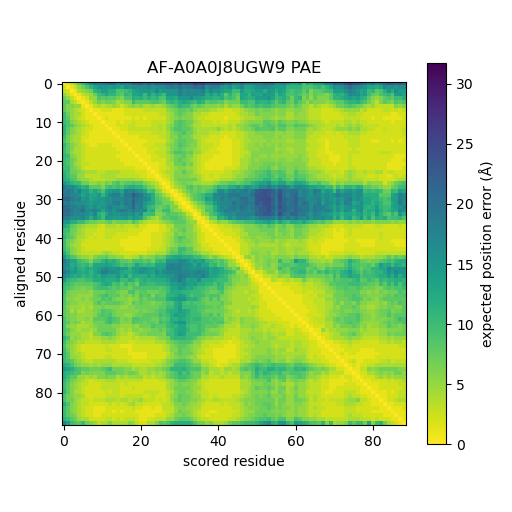OM 623 C CA . SER A 1 80 ? -0.671 2.294 -5.167 1.00 88.56 80 SER A CA 1
ATOM 624 C C . SER A 1 80 ? -0.232 0.840 -5.317 1.00 88.56 80 SER A C 1
ATOM 626 O O . SER A 1 80 ? 0.515 0.508 -6.234 1.00 88.56 80 SER A O 1
ATOM 628 N N . ILE A 1 81 ? -0.662 -0.010 -4.388 1.00 90.06 81 ILE A N 1
ATOM 629 C CA . ILE A 1 81 ? -0.309 -1.438 -4.345 1.00 90.06 81 ILE A CA 1
ATOM 630 C C . ILE A 1 81 ? -1.467 -2.335 -4.796 1.00 90.06 81 ILE A C 1
ATOM 632 O O . ILE A 1 81 ? -1.294 -3.536 -5.001 1.00 90.06 81 ILE A O 1
ATOM 636 N N . VAL A 1 82 ? -2.655 -1.759 -4.992 1.00 88.75 82 VAL A N 1
ATOM 637 C CA . VAL A 1 82 ? -3.843 -2.489 -5.433 1.00 88.75 82 VAL A CA 1
ATOM 638 C C . VAL A 1 82 ? -3.675 -2.936 -6.883 1.00 88.75 82 VAL A C 1
ATOM 640 O O . VAL A 1 82 ? -3.432 -2.130 -7.779 1.00 88.75 82 VAL A O 1
ATOM 643 N N . GLY A 1 83 ? -3.878 -4.230 -7.136 1.00 85.00 83 GLY A N 1
ATOM 644 C CA . GLY A 1 83 ? -3.722 -4.804 -8.476 1.00 85.00 83 GLY A CA 1
ATOM 645 C C . GLY A 1 83 ? -2.2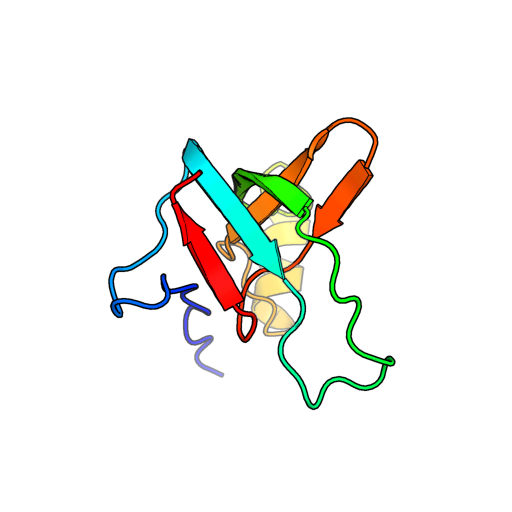60 -4.972 -8.899 1.00 85.00 83 GLY A C 1
ATOM 646 O O . GLY A 1 83 ? -1.970 -5.118 -10.090 1.00 85.00 83 GLY A O 1
ATOM 647 N N . HIS A 1 84 ? -1.333 -4.946 -7.943 1.00 88.62 84 HIS A N 1
ATOM 648 C CA . HIS A 1 84 ? 0.081 -5.228 -8.152 1.00 88.62 84 HIS A CA 1
ATOM 649 C C . HIS A 1 84 ? 0.540 -6.441 -7.346 1.00 88.62 84 HIS A C 1
ATOM 651 O O . HIS A 1 84 ? -0.220 -7.019 -6.574 1.00 88.62 84 HIS A O 1
ATOM 657 N N . ILE A 1 85 ? 1.771 -6.883 -7.600 1.00 91.19 85 ILE A N 1
ATOM 658 C CA . ILE A 1 85 ? 2.351 -8.032 -6.910 1.00 91.19 85 ILE A CA 1
ATOM 659 C C . ILE A 1 85 ? 2.929 -7.515 -5.597 1.00 91.19 85 ILE A C 1
ATOM 661 O O . ILE A 1 85 ? 3.827 -6.675 -5.624 1.00 91.19 85 ILE A O 1
ATOM 665 N N . VAL A 1 86 ? 2.415 -8.012 -4.474 1.00 93.38 86 VAL A N 1
ATOM 666 C CA . VAL A 1 86 ? 2.831 -7.602 -3.130 1.00 93.38 86 VAL A CA 1
ATOM 667 C C . VAL A 1 86 ? 3.311 -8.8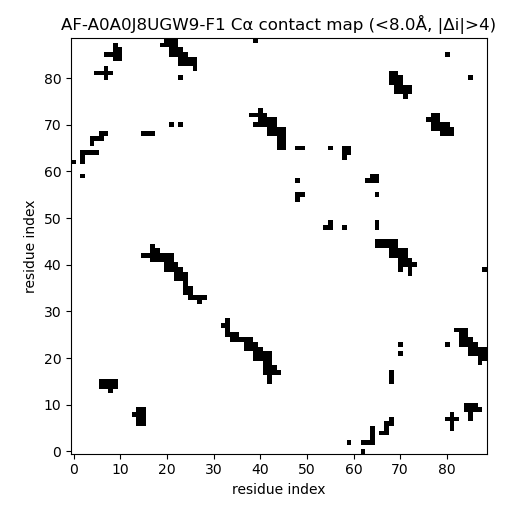14 -2.344 1.00 93.38 86 VAL A C 1
ATOM 669 O O . VAL A 1 86 ? 2.645 -9.847 -2.302 1.00 93.38 86 VAL A O 1
ATOM 672 N N . GLU A 1 87 ? 4.468 -8.686 -1.707 1.00 95.19 87 GLU A N 1
ATOM 673 C CA . GLU A 1 87 ? 5.055 -9.720 -0.858 1.00 95.19 87 GLU A CA 1
ATOM 674 C C . GLU A 1 87 ? 5.523 -9.124 0.472 1.00 95.19 87 GLU A C 1
ATOM 676 O O . GLU A 1 87 ? 5.785 -7.924 0.572 1.00 95.19 87 GLU A O 1
ATOM 681 N N . ARG A 1 88 ? 5.648 -9.975 1.494 1.00 93.62 88 ARG A N 1
ATOM 682 C CA . ARG A 1 88 ? 6.251 -9.595 2.777 1.00 93.62 88 ARG A CA 1
ATOM 683 C C . ARG A 1 88 ? 7.749 -9.334 2.576 1.00 93.62 88 ARG A C 1
ATOM 685 O O . ARG A 1 88 ? 8.408 -10.113 1.881 1.00 93.62 88 ARG A O 1
ATOM 692 N N . ALA A 1 89 ? 8.250 -8.241 3.153 1.00 87.31 89 ALA A N 1
ATOM 693 C CA . ALA A 1 89 ? 9.667 -7.863 3.122 1.00 87.31 89 ALA A CA 1
ATOM 694 C C . ALA A 1 89 ? 10.427 -8.365 4.358 1.00 87.31 89 ALA A C 1
ATOM 696 O O . ALA A 1 89 ? 9.833 -8.372 5.462 1.00 87.31 89 ALA A O 1
#

pLDDT: mean 83.12, std 11.6, range [52.19, 96.69]

Secondary structure (DSSP, 8-state):
-PPPP---B-TTSPBP-TT-EEEEEPPTTSSSPPP---EEEEEEE-GGGTS-HHHHHHHHHTT--TT-EEEE-GGG-EEE-TTSEEEE-

Nearest PDB structures (foldseek):
  8uua-assembly1_R  TM=5.770E-01  e=2.144E+00  Listeria innocua
  8uu4-assembly1_R  TM=5.672E-01  e=2.714E+00  Listeria innocua
  7s9u-assembly1_P  TM=5.870E-01  e=3.865E+00  Bacillus subtilis
  8v9k-assembly1_R  TM=5.885E-01  e=6.971E+00  Mycolicibacterium smegmatis MC2 155

Organism: NCBI:txid451644

Radius of gyration: 13.54 Å; Cα contacts (8 Å, |Δi|>4): 164; chains: 1; bounding box: 35×34×28 Å

Sequence (89 aa):
MTIHPRIATYTDGDEVIEGDRIRYRQAPGGLMAPSSDWVEGVAVKMQEFVDDPQRRRRALDNGIDVDELVLDAGDSGRYSIVGHIVERA